Protein AF-A0A3D0W7G9-F1 (afdb_monomer_lite)

Foldseek 3Di:
DDD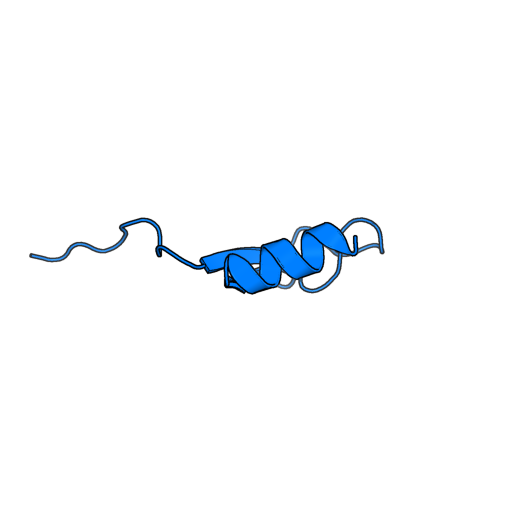DDDPPQFWDWDFCDDVVNVGDPDVVRIDIDGPVVVVVVVVVD

Structure (mmCIF, N/CA/C/O backbone):
data_AF-A0A3D0W7G9-F1
#
_entry.id   AF-A0A3D0W7G9-F1
#
loop_
_atom_site.group_PDB
_atom_site.id
_atom_site.type_symbol
_atom_site.label_atom_id
_atom_site.label_alt_id
_atom_site.label_comp_id
_atom_site.label_asym_id
_atom_site.label_entity_id
_atom_site.label_seq_id
_atom_site.pdbx_PDB_ins_code
_atom_site.Cartn_x
_atom_site.Cartn_y
_atom_site.Cartn_z
_atom_site.occupancy
_atom_site.B_iso_or_equiv
_atom_site.auth_seq_id
_atom_site.auth_comp_id
_atom_site.auth_asym_id
_atom_site.auth_atom_id
_atom_site.pdbx_PDB_model_num
ATOM 1 N N . THR A 1 1 ? -17.483 -24.425 3.138 1.00 43.38 1 THR A N 1
ATOM 2 C CA . THR A 1 1 ? -17.583 -22.972 2.884 1.00 43.38 1 THR A CA 1
ATOM 3 C C . THR A 1 1 ? -16.226 -22.438 2.478 1.00 43.38 1 THR A C 1
ATOM 5 O O . THR A 1 1 ? -15.457 -22.020 3.329 1.00 43.38 1 THR A O 1
ATOM 8 N N . ALA A 1 2 ? -15.895 -22.526 1.190 1.00 47.34 2 ALA A N 1
ATOM 9 C CA . ALA A 1 2 ? -14.653 -21.989 0.644 1.00 47.34 2 ALA A CA 1
ATOM 10 C C . ALA A 1 2 ? -14.884 -20.518 0.275 1.00 47.34 2 ALA A C 1
ATOM 12 O O . ALA A 1 2 ? -15.474 -20.221 -0.758 1.00 47.34 2 ALA A O 1
ATOM 13 N N . LYS A 1 3 ? -14.496 -19.599 1.163 1.00 50.03 3 LYS A N 1
ATOM 14 C CA . LYS A 1 3 ? -14.415 -18.167 0.856 1.00 50.03 3 LYS A CA 1
ATOM 15 C C . LYS A 1 3 ? -12.960 -17.849 0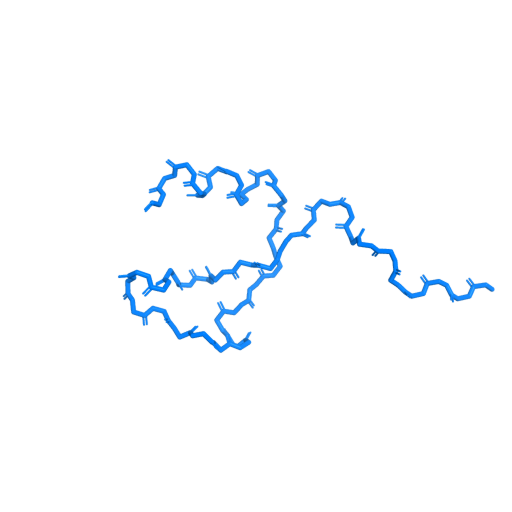.547 1.00 50.03 3 LYS A C 1
ATOM 17 O O . LYS A 1 3 ? -12.205 -17.443 1.420 1.00 50.03 3 LYS A O 1
ATOM 22 N N . SER A 1 4 ? -12.557 -18.112 -0.685 1.00 54.31 4 SER A N 1
ATOM 23 C CA . SER A 1 4 ? -11.338 -17.549 -1.257 1.00 54.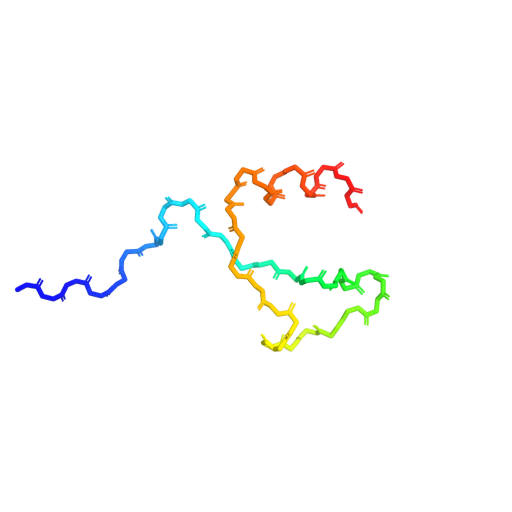31 4 SER A CA 1
ATOM 24 C C . SER A 1 4 ? -11.635 -16.092 -1.624 1.00 54.31 4 SER A C 1
ATOM 26 O O . SER A 1 4 ? -12.527 -15.863 -2.433 1.00 54.31 4 SER A O 1
ATOM 28 N N . PHE A 1 5 ? -10.896 -15.147 -1.036 1.00 52.31 5 PHE A N 1
ATOM 29 C CA . PHE A 1 5 ? -10.95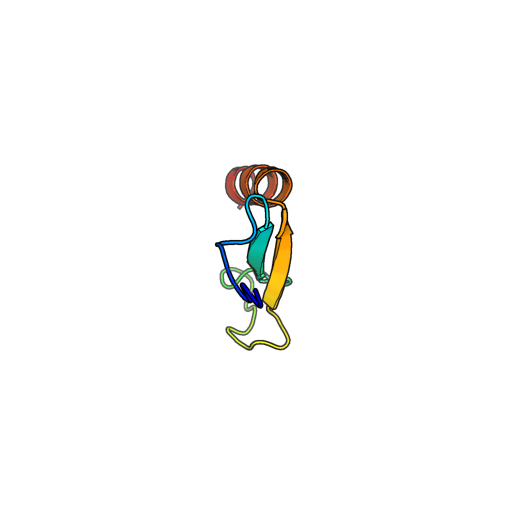8 -13.692 -1.260 1.00 52.31 5 PHE A CA 1
ATOM 30 C C . PHE A 1 5 ? -12.104 -12.928 -0.568 1.00 52.31 5 PHE A C 1
ATOM 32 O O . PHE A 1 5 ? -13.144 -12.627 -1.144 1.00 52.31 5 PHE A O 1
ATOM 39 N N . GLY A 1 6 ? -11.854 -12.521 0.678 1.00 55.34 6 GLY A N 1
ATOM 40 C CA . GLY A 1 6 ? -12.120 -11.134 1.080 1.00 55.34 6 GLY A CA 1
ATOM 41 C C . GLY A 1 6 ? -10.849 -10.305 0.832 1.00 55.34 6 GLY A C 1
ATOM 42 O O . GLY A 1 6 ? -9.781 -10.916 0.733 1.00 55.34 6 GLY A O 1
ATOM 43 N N . PRO A 1 7 ? -10.918 -8.963 0.708 1.00 57.12 7 PRO A N 1
ATOM 44 C CA . PRO A 1 7 ? -9.715 -8.135 0.606 1.00 57.12 7 PRO A CA 1
ATOM 45 C C . PRO A 1 7 ? -8.850 -8.471 1.813 1.00 57.12 7 PRO A C 1
ATOM 47 O O . PRO A 1 7 ? -9.352 -8.344 2.924 1.00 57.12 7 PRO A O 1
ATOM 50 N N . CYS A 1 8 ? -7.629 -8.977 1.621 1.00 56.81 8 CYS A N 1
ATOM 51 C CA . CYS A 1 8 ? -6.711 -9.258 2.723 1.00 56.81 8 CYS A CA 1
ATOM 52 C C . CYS A 1 8 ? -6.596 -7.972 3.558 1.00 56.81 8 CYS A C 1
ATOM 54 O O . CYS A 1 8 ? -5.958 -7.021 3.098 1.00 56.81 8 CYS A O 1
ATOM 56 N N . PRO A 1 9 ? -7.269 -7.875 4.721 1.00 64.06 9 PRO A N 1
ATOM 57 C CA . PRO A 1 9 ? -7.426 -6.604 5.402 1.00 64.06 9 PRO A CA 1
ATOM 58 C C . PRO A 1 9 ? -6.099 -6.329 6.092 1.00 64.06 9 PRO A C 1
ATOM 60 O O . PRO A 1 9 ? -5.808 -6.901 7.137 1.00 64.06 9 PRO A O 1
ATOM 63 N N . GLY A 1 10 ? -5.258 -5.532 5.441 1.00 69.31 10 GLY A N 1
ATOM 64 C CA . GLY A 1 10 ? -3.926 -5.216 5.939 1.00 69.31 10 GLY A CA 1
ATOM 65 C C . GLY A 1 10 ? -2.794 -5.406 4.943 1.00 69.31 10 GLY A C 1
ATOM 66 O O . GLY A 1 10 ? -1.687 -5.044 5.310 1.00 69.31 10 GLY A O 1
ATOM 67 N N . TYR A 1 11 ? -3.033 -5.884 3.714 1.00 74.25 11 TYR A N 1
ATOM 68 C CA . TYR A 1 11 ? -1.994 -5.956 2.679 1.00 74.25 11 TYR A CA 1
ATOM 69 C C . TYR A 1 11 ? -2.426 -5.264 1.386 1.00 74.25 11 TYR A C 1
ATOM 71 O O . TYR A 1 11 ? -3.547 -5.459 0.916 1.00 74.25 11 TYR A O 1
ATOM 79 N N . ILE A 1 12 ? -1.521 -4.482 0.809 1.00 79.44 12 ILE A N 1
ATOM 80 C CA . ILE A 1 12 ? -1.638 -3.879 -0.515 1.00 79.44 12 ILE A CA 1
ATOM 81 C C . ILE A 1 12 ? -0.550 -4.430 -1.435 1.00 79.44 12 ILE A C 1
ATOM 83 O O . ILE A 1 12 ? 0.446 -4.984 -0.975 1.00 79.44 12 ILE A O 1
ATOM 87 N N . ILE A 1 13 ? -0.745 -4.283 -2.738 1.00 79.12 13 ILE A N 1
ATOM 88 C CA . ILE A 1 13 ? 0.290 -4.579 -3.724 1.00 79.12 13 ILE A CA 1
ATOM 89 C C . ILE A 1 13 ? 1.061 -3.282 -3.955 1.00 79.12 13 ILE A C 1
ATOM 91 O O . ILE A 1 13 ? 0.456 -2.276 -4.319 1.00 79.12 13 ILE A O 1
ATOM 95 N N . ASP A 1 14 ? 2.365 -3.322 -3.715 1.00 81.19 14 ASP A N 1
ATOM 96 C CA . ASP A 1 14 ? 3.284 -2.196 -3.871 1.00 81.19 14 ASP A CA 1
ATOM 97 C C . ASP A 1 14 ? 4.402 -2.548 -4.857 1.00 81.19 14 ASP A C 1
ATOM 99 O O . ASP A 1 14 ? 4.743 -3.724 -5.029 1.00 81.19 14 ASP A O 1
ATOM 103 N N . HIS A 1 15 ? 4.995 -1.539 -5.497 1.00 84.62 15 HIS A N 1
ATOM 104 C CA . HIS A 1 15 ? 6.155 -1.752 -6.356 1.00 84.62 15 HIS A CA 1
ATOM 105 C C . HIS A 1 15 ? 7.436 -1.838 -5.517 1.00 84.62 15 HIS A C 1
ATOM 107 O O . HIS A 1 15 ? 7.773 -0.931 -4.754 1.00 84.62 15 HIS A O 1
ATOM 113 N N . ILE A 1 16 ? 8.200 -2.922 -5.685 1.00 82.31 16 ILE A N 1
ATOM 114 C CA . ILE A 1 16 ? 9.498 -3.115 -5.013 1.00 82.31 16 ILE A CA 1
ATOM 115 C C . ILE A 1 16 ? 10.438 -1.962 -5.385 1.00 82.31 16 ILE A C 1
ATOM 117 O O . ILE A 1 16 ? 11.092 -1.372 -4.524 1.00 82.31 16 ILE A O 1
ATOM 121 N N . ILE A 1 17 ? 10.472 -1.623 -6.675 1.00 80.56 17 ILE A N 1
ATOM 122 C CA . ILE A 1 17 ? 11.159 -0.456 -7.216 1.00 80.56 17 ILE A CA 1
ATOM 123 C C . ILE A 1 17 ? 10.104 0.587 -7.600 1.00 80.56 17 ILE A C 1
ATOM 125 O O . ILE A 1 17 ? 9.272 0.289 -8.462 1.00 80.56 17 ILE A O 1
ATOM 129 N N . PRO A 1 18 ? 10.174 1.815 -7.053 1.00 76.56 18 PRO A N 1
ATOM 130 C CA . PRO A 1 18 ? 9.264 2.893 -7.412 1.00 76.56 18 PRO A CA 1
ATOM 131 C C . PRO A 1 18 ? 9.259 3.164 -8.914 1.00 76.56 18 PRO A C 1
ATOM 133 O O . PRO A 1 18 ? 10.322 3.324 -9.529 1.00 76.56 18 PRO A O 1
ATOM 136 N N . LEU A 1 19 ? 8.073 3.337 -9.496 1.00 75.81 19 LEU A N 1
ATOM 137 C CA . LEU A 1 19 ? 7.913 3.737 -10.899 1.00 75.81 19 LEU A CA 1
ATOM 138 C C . LEU A 1 19 ? 8.656 5.053 -11.197 1.00 75.81 19 LEU A C 1
ATOM 140 O O . LEU A 1 19 ? 9.310 5.180 -12.231 1.00 75.81 19 LEU A O 1
ATOM 144 N N . LYS A 1 20 ? 8.667 6.003 -10.244 1.00 70.12 20 LYS A N 1
ATOM 145 C CA . LYS A 1 20 ? 9.412 7.275 -10.360 1.00 70.12 20 LYS A CA 1
ATOM 146 C C . LYS A 1 20 ? 10.925 7.088 -10.540 1.00 70.12 20 LYS A C 1
ATOM 148 O O . LYS A 1 20 ? 11.578 7.959 -11.105 1.00 70.12 20 LYS A O 1
ATOM 153 N N . ARG A 1 21 ? 11.497 5.978 -10.058 1.00 72.50 21 ARG A N 1
ATOM 154 C CA . ARG A 1 21 ? 12.927 5.646 -10.194 1.00 72.50 21 ARG A CA 1
ATOM 155 C C . ARG A 1 21 ? 13.225 4.731 -11.389 1.00 72.50 21 ARG A C 1
ATOM 157 O O . ARG A 1 21 ? 14.363 4.295 -11.532 1.00 72.50 21 ARG A O 1
ATOM 164 N N . GLY A 1 22 ? 12.238 4.463 -12.248 1.00 76.31 22 GLY A N 1
ATOM 165 C CA . GLY A 1 22 ? 12.375 3.550 -13.385 1.00 76.31 22 GLY A CA 1
ATOM 166 C C . GLY A 1 22 ? 12.017 2.099 -13.059 1.00 76.31 22 GLY A C 1
ATOM 167 O O . GLY A 1 22 ? 12.451 1.194 -13.769 1.00 76.31 22 GLY A O 1
ATOM 168 N N . GLY A 1 23 ? 11.251 1.866 -11.988 1.00 79.38 23 GLY A N 1
ATOM 16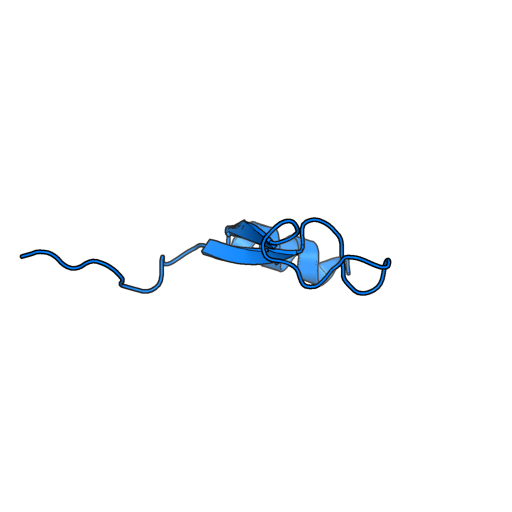9 C CA . GLY A 1 23 ? 10.642 0.565 -11.731 1.00 79.38 23 GLY A CA 1
ATOM 170 C C . GLY A 1 23 ? 9.732 0.149 -12.886 1.00 79.38 23 GLY A C 1
ATOM 171 O O . GLY A 1 23 ? 9.039 0.978 -13.471 1.00 79.38 23 GLY A O 1
ATOM 172 N N . LEU A 1 24 ? 9.753 -1.137 -13.228 1.00 77.12 24 LEU A N 1
ATOM 173 C CA . LEU A 1 24 ? 8.848 -1.705 -14.225 1.00 77.12 24 LEU A CA 1
ATOM 174 C C . LEU A 1 24 ? 7.474 -1.936 -13.594 1.00 77.12 24 LEU A C 1
ATOM 176 O O . LEU A 1 24 ? 7.390 -2.443 -12.478 1.00 77.12 24 LEU A O 1
ATOM 180 N N . ASP A 1 25 ? 6.400 -1.621 -14.314 1.00 79.56 25 ASP A N 1
ATOM 181 C CA . ASP A 1 25 ? 5.038 -2.009 -13.927 1.00 79.56 25 ASP A CA 1
ATOM 182 C C . ASP A 1 25 ? 4.779 -3.480 -14.289 1.00 79.56 25 ASP A C 1
ATOM 184 O O . ASP A 1 25 ? 3.909 -3.818 -15.083 1.00 79.56 25 ASP A O 1
ATOM 188 N N . ASP A 1 26 ? 5.628 -4.366 -13.776 1.00 78.88 26 ASP A N 1
ATOM 189 C CA . ASP A 1 26 ? 5.572 -5.800 -14.038 1.00 78.88 26 ASP A CA 1
ATOM 190 C C . ASP A 1 26 ? 5.239 -6.530 -12.732 1.00 78.88 26 ASP A C 1
ATOM 192 O O . ASP A 1 26 ? 5.736 -6.118 -11.680 1.00 78.88 26 ASP A O 1
ATOM 196 N N . PRO A 1 27 ? 4.456 -7.625 -12.745 1.00 80.94 27 PRO A N 1
ATOM 197 C CA . PRO A 1 27 ? 4.213 -8.433 -11.547 1.00 80.94 27 PRO A CA 1
ATOM 198 C C . PRO A 1 27 ? 5.508 -8.916 -10.880 1.00 80.94 27 PRO A C 1
ATOM 200 O O . PRO A 1 27 ? 5.524 -9.155 -9.676 1.00 80.94 27 PRO A O 1
ATOM 203 N N . SER A 1 28 ? 6.609 -8.998 -11.632 1.00 83.44 28 SER A N 1
ATOM 204 C CA . SER A 1 28 ? 7.948 -9.285 -11.103 1.00 83.44 28 SER A CA 1
ATOM 205 C C . SER A 1 28 ? 8.494 -8.184 -10.177 1.00 83.44 28 SER A C 1
ATOM 207 O O . SER A 1 28 ? 9.353 -8.448 -9.341 1.00 83.44 28 SER A O 1
ATOM 209 N N . ASN A 1 29 ? 8.006 -6.953 -10.329 1.00 82.62 29 ASN A N 1
ATOM 210 C CA . ASN A 1 29 ? 8.329 -5.783 -9.513 1.00 82.62 29 ASN A CA 1
ATOM 211 C C . ASN A 1 29 ? 7.195 -5.431 -8.530 1.00 82.62 29 ASN A C 1
ATOM 213 O O . ASN A 1 29 ? 7.237 -4.373 -7.913 1.00 82.62 29 ASN A O 1
ATOM 217 N N . MET A 1 30 ? 6.184 -6.289 -8.373 1.00 87.00 30 MET A N 1
ATOM 218 C CA . MET A 1 30 ? 5.080 -6.094 -7.433 1.00 87.00 30 MET A CA 1
ATOM 219 C C . MET A 1 30 ? 5.223 -7.041 -6.237 1.00 87.00 30 MET A C 1
ATOM 221 O O . MET A 1 30 ? 5.436 -8.243 -6.392 1.00 87.00 30 MET A O 1
ATOM 225 N N . GLN A 1 31 ? 5.072 -6.517 -5.024 1.00 84.00 31 GLN A N 1
ATOM 226 C CA . GLN A 1 31 ? 5.145 -7.281 -3.782 1.00 84.00 31 GLN A CA 1
ATOM 227 C C . GLN A 1 31 ? 3.953 -6.939 -2.891 1.00 84.00 31 GLN A C 1
ATOM 229 O O . GLN A 1 31 ? 3.552 -5.786 -2.764 1.00 84.00 31 GLN A O 1
ATOM 234 N N . TRP A 1 32 ? 3.404 -7.956 -2.228 1.00 84.56 32 TRP A N 1
ATOM 235 C CA . TRP A 1 32 ? 2.458 -7.745 -1.141 1.00 84.56 32 TRP A CA 1
ATOM 236 C C . TRP A 1 32 ? 3.168 -7.091 0.044 1.00 84.56 32 TRP A C 1
ATOM 238 O O . TRP A 1 32 ? 4.105 -7.660 0.601 1.00 84.56 32 TRP A O 1
ATOM 248 N N . GLN A 1 33 ? 2.698 -5.917 0.434 1.00 77.81 33 GLN A N 1
ATOM 249 C CA . GLN A 1 33 ? 3.212 -5.131 1.545 1.00 77.81 33 GLN A CA 1
ATOM 250 C C . GLN A 1 33 ? 2.067 -4.809 2.501 1.00 77.81 33 GLN A C 1
ATOM 252 O O . GLN A 1 33 ? 0.911 -4.744 2.084 1.00 77.81 33 GLN A O 1
ATOM 257 N N . THR A 1 34 ? 2.337 -4.649 3.793 1.00 84.31 34 THR A N 1
ATOM 258 C CA . THR A 1 34 ? 1.281 -4.296 4.746 1.00 84.31 34 THR A CA 1
ATOM 259 C C . THR A 1 34 ? 0.812 -2.855 4.538 1.00 84.31 34 THR A C 1
ATOM 261 O O . THR A 1 34 ? 1.581 -1.992 4.137 1.00 84.31 34 THR A O 1
ATOM 264 N N . VAL A 1 35 ? -0.459 -2.567 4.827 1.00 78.75 35 VAL A N 1
ATOM 265 C CA . VAL A 1 35 ? -1.059 -1.223 4.678 1.00 78.75 35 VAL A CA 1
ATOM 266 C C . VAL A 1 35 ? -0.320 -0.176 5.523 1.00 78.75 35 VAL A C 1
ATOM 268 O O . VAL A 1 35 ? -0.240 0.985 5.132 1.00 78.75 35 VAL A O 1
ATOM 271 N N . GLU A 1 36 ? 0.195 -0.573 6.687 1.00 80.31 36 GLU A N 1
ATOM 272 C CA . GLU A 1 36 ? 0.969 0.300 7.579 1.00 80.31 36 GLU A CA 1
ATOM 273 C C . GLU A 1 36 ? 2.324 0.672 6.969 1.00 80.31 36 GLU A C 1
ATOM 275 O O . GLU A 1 36 ? 2.670 1.849 6.915 1.00 80.31 36 GLU A O 1
ATOM 280 N N . ASP A 1 37 ? 3.035 -0.323 6.443 1.00 77.94 37 ASP A N 1
ATOM 281 C CA . ASP A 1 37 ? 4.350 -0.175 5.813 1.00 77.94 37 ASP A CA 1
ATOM 282 C C . ASP A 1 37 ? 4.233 0.604 4.492 1.00 77.94 37 ASP A C 1
ATOM 284 O O . ASP A 1 37 ? 4.982 1.545 4.243 1.00 77.94 37 ASP A O 1
ATOM 288 N N . ALA A 1 38 ? 3.167 0.348 3.729 1.00 78.56 38 ALA A N 1
ATOM 289 C CA . ALA A 1 38 ? 2.825 1.116 2.541 1.00 78.56 38 ALA A CA 1
ATOM 290 C C . ALA A 1 38 ? 2.503 2.583 2.835 1.00 78.56 38 ALA A C 1
ATOM 292 O O . ALA A 1 38 ? 2.904 3.461 2.079 1.00 78.56 38 ALA A O 1
ATOM 293 N N . LYS A 1 39 ? 1.795 2.876 3.933 1.00 76.12 39 LYS A N 1
ATOM 294 C CA . LYS A 1 39 ? 1.558 4.260 4.375 1.00 76.12 39 LYS A CA 1
ATOM 295 C C . LYS A 1 39 ? 2.850 4.960 4.779 1.00 76.12 39 LYS A C 1
ATOM 297 O O . LYS A 1 39 ? 2.975 6.168 4.587 1.00 76.12 39 LYS A O 1
ATOM 302 N N . GLU A 1 40 ? 3.778 4.230 5.387 1.00 78.62 40 GLU A N 1
ATOM 303 C CA . GLU A 1 40 ? 5.073 4.778 5.775 1.00 78.62 40 GLU A CA 1
ATOM 304 C C . GLU A 1 40 ? 5.963 5.034 4.552 1.00 78.62 40 GLU A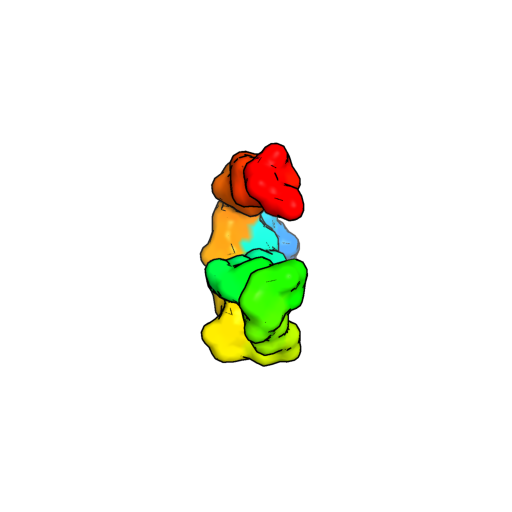 C 1
ATOM 306 O O . GLU A 1 40 ? 6.577 6.099 4.472 1.00 78.62 40 GLU A O 1
ATOM 311 N N . LYS A 1 41 ? 5.958 4.129 3.562 1.00 69.94 41 LYS A N 1
ATOM 312 C CA . LYS A 1 41 ? 6.622 4.332 2.265 1.00 69.94 41 LYS A CA 1
ATOM 313 C C . LYS A 1 41 ? 6.011 5.478 1.459 1.00 69.94 41 LYS A C 1
ATOM 315 O O . LYS A 1 41 ? 6.765 6.332 1.010 1.00 69.94 41 LYS A O 1
ATOM 320 N N . ASP A 1 42 ? 4.684 5.546 1.330 1.00 71.62 42 ASP A N 1
ATOM 321 C CA . ASP A 1 42 ? 3.966 6.623 0.618 1.00 71.62 42 ASP A CA 1
ATOM 322 C C . ASP A 1 42 ? 4.310 8.010 1.182 1.00 71.62 42 ASP A C 1
ATOM 324 O O . ASP A 1 42 ? 4.481 8.974 0.444 1.00 71.62 42 ASP A O 1
ATOM 328 N N . LYS A 1 43 ? 4.522 8.108 2.499 1.00 71.19 43 LYS A N 1
ATOM 329 C CA . LYS A 1 43 ? 4.942 9.354 3.151 1.00 71.19 43 LYS A CA 1
ATOM 330 C C . LYS A 1 43 ? 6.365 9.804 2.769 1.00 71.19 43 LYS A C 1
ATOM 332 O O . LYS A 1 43 ? 6.682 10.984 2.931 1.00 71.19 43 LYS A O 1
ATOM 337 N N . TRP A 1 44 ? 7.226 8.885 2.331 1.00 63.78 44 TRP A N 1
ATOM 338 C CA . TRP A 1 44 ? 8.629 9.136 1.977 1.00 63.78 44 TRP A CA 1
ATOM 339 C C . TRP A 1 44 ? 8.896 9.203 0.459 1.00 63.78 44 TRP A C 1
ATOM 341 O O . TRP A 1 44 ? 10.021 9.534 0.071 1.00 63.78 44 TRP A O 1
ATOM 351 N N . GLU A 1 45 ? 7.902 8.906 -0.386 1.00 57.03 45 GLU A N 1
ATOM 352 C CA . GLU A 1 45 ? 7.984 8.892 -1.863 1.00 57.03 45 GLU A CA 1
ATOM 353 C C . GLU A 1 45 ? 7.537 10.203 -2.547 1.00 57.03 45 GLU A C 1
ATOM 355 O O . GLU A 1 45 ? 7.953 10.454 -3.714 1.00 57.03 45 GLU A O 1
#

Radius of gyration: 12.76 Å; chains: 1; bounding box: 30×32×22 Å

pLDDT: mean 72.58, std 11.31, range [43.38, 87.0]

Secondary structure (DSSP, 8-state):
-----S--TTEEEEESS-GGGT---SGGGEEEEEHHHHHHHHTT-

Sequence (45 aa):
TAKSFGPCPGYIIDHIIPLKRGGLDDPSNMQWQTVEDAKEKDKWE